Protein AF-A0AAE9Z164-F1 (afdb_monomer_lite)

Foldseek 3Di:
DPDDPPVVVVVVVPPPPVQQQQKDWAWDDWADFPQFIKTWTWIDSDDPDAIKIAIATAGVVGDDDSDGHQFKIKGAPPDDDFYPQAWDWDQDPPQEIEIEGEPRMDMDGHDPPDPHSRPYYHYHYDHRVPD

Radius of gyration: 20.72 Å; chains: 1; bounding box: 38×39×73 Å

Structure (mmCIF, N/CA/C/O backbone):
data_AF-A0AAE9Z164-F1
#
_entry.id   AF-A0AAE9Z164-F1
#
loop_
_atom_site.group_PDB
_atom_site.id
_atom_site.type_symbol
_atom_site.label_atom_id
_atom_site.label_alt_id
_atom_site.label_comp_id
_atom_site.label_asym_id
_atom_site.label_entity_id
_atom_site.label_seq_id
_atom_site.pdbx_PDB_ins_code
_a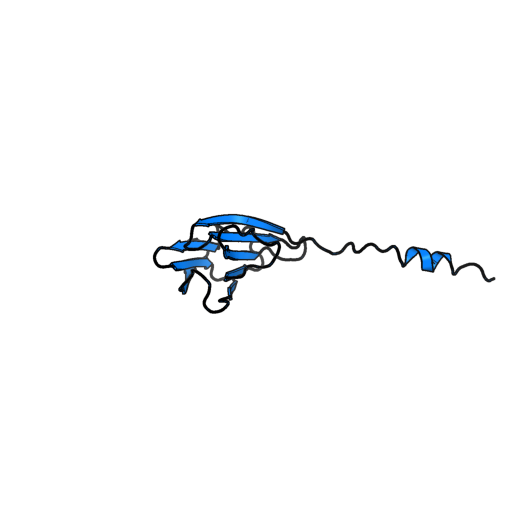tom_site.Cartn_x
_atom_site.Cartn_y
_atom_site.Cartn_z
_atom_site.occupancy
_atom_site.B_iso_or_equiv
_atom_site.auth_seq_id
_atom_site.auth_comp_id
_atom_site.auth_asym_id
_atom_site.auth_atom_id
_atom_site.pdbx_PDB_model_num
ATOM 1 N N . MET A 1 1 ? 18.074 23.244 -58.268 1.00 47.84 1 MET A N 1
ATOM 2 C CA . MET A 1 1 ? 17.855 23.433 -56.818 1.00 47.84 1 MET A CA 1
ATOM 3 C C . MET A 1 1 ? 16.474 22.900 -56.428 1.00 47.84 1 MET A C 1
ATOM 5 O O . MET A 1 1 ? 15.621 23.698 -56.104 1.00 47.84 1 MET A O 1
ATOM 9 N N . VAL A 1 2 ? 16.212 21.587 -56.500 1.00 52.00 2 VAL A N 1
ATOM 10 C CA . VAL A 1 2 ? 14.967 20.976 -55.969 1.00 52.00 2 VAL A CA 1
ATOM 11 C C . VAL A 1 2 ? 15.200 19.474 -55.728 1.00 52.00 2 VAL A C 1
ATOM 13 O O . VAL A 1 2 ? 14.656 18.658 -56.451 1.00 52.00 2 VAL A O 1
ATOM 16 N N . VAL A 1 3 ? 16.045 19.075 -54.772 1.00 49.19 3 VAL A N 1
ATOM 17 C CA . VAL A 1 3 ? 16.053 17.679 -54.266 1.00 49.19 3 VAL A CA 1
ATOM 18 C C . VAL A 1 3 ? 16.587 17.656 -52.827 1.00 49.19 3 VAL A C 1
ATOM 20 O O . VAL A 1 3 ? 17.670 17.156 -52.567 1.00 49.19 3 VAL A O 1
ATOM 23 N N . LEU A 1 4 ? 15.878 18.265 -51.874 1.00 49.19 4 LEU A N 1
ATOM 24 C CA . LEU A 1 4 ? 16.276 18.243 -50.452 1.00 49.19 4 LEU A CA 1
ATOM 25 C C . LEU A 1 4 ? 15.057 18.206 -49.512 1.00 49.19 4 LEU A C 1
ATOM 27 O O . LEU A 1 4 ? 15.068 18.792 -48.440 1.00 49.19 4 LEU A O 1
ATOM 31 N N . ILE A 1 5 ? 13.968 17.551 -49.930 1.00 54.88 5 ILE A N 1
ATOM 32 C CA . ILE A 1 5 ? 12.721 17.477 -49.143 1.00 54.88 5 ILE A CA 1
ATOM 33 C C . ILE A 1 5 ? 12.230 16.037 -48.853 1.00 54.88 5 ILE A C 1
ATOM 35 O O . ILE A 1 5 ? 11.665 15.846 -47.778 1.00 54.88 5 ILE A O 1
ATOM 39 N N . PRO A 1 6 ? 12.487 14.973 -49.654 1.00 48.72 6 PRO A N 1
ATOM 40 C CA . PRO A 1 6 ? 11.943 13.655 -49.302 1.00 48.72 6 PRO A CA 1
ATOM 41 C C . PRO A 1 6 ? 12.661 12.979 -48.120 1.00 48.72 6 PRO A C 1
ATOM 43 O O . PRO A 1 6 ? 12.068 12.148 -47.439 1.00 48.72 6 PRO A O 1
ATOM 46 N N . ALA A 1 7 ? 13.916 13.346 -47.835 1.00 51.16 7 ALA A N 1
ATOM 47 C CA . ALA A 1 7 ? 14.698 12.727 -46.759 1.00 51.16 7 ALA A CA 1
ATOM 48 C C . ALA A 1 7 ? 14.259 13.165 -45.347 1.00 51.16 7 ALA A C 1
ATOM 50 O O . ALA A 1 7 ? 14.456 12.424 -44.389 1.00 51.16 7 ALA A O 1
ATOM 51 N N . LEU A 1 8 ? 13.626 14.337 -45.210 1.00 49.78 8 LEU A N 1
ATOM 52 C CA . LEU A 1 8 ? 13.127 14.832 -43.920 1.00 49.78 8 LEU A CA 1
ATOM 53 C C . LEU A 1 8 ? 11.768 14.228 -43.534 1.00 49.78 8 LEU A C 1
ATOM 55 O O . LEU A 1 8 ? 11.466 14.122 -42.349 1.00 49.78 8 LEU A O 1
ATOM 59 N N . PHE A 1 9 ? 10.975 13.766 -44.505 1.00 50.69 9 PHE A N 1
ATOM 60 C CA . PHE A 1 9 ? 9.684 13.125 -44.228 1.00 50.69 9 PHE A CA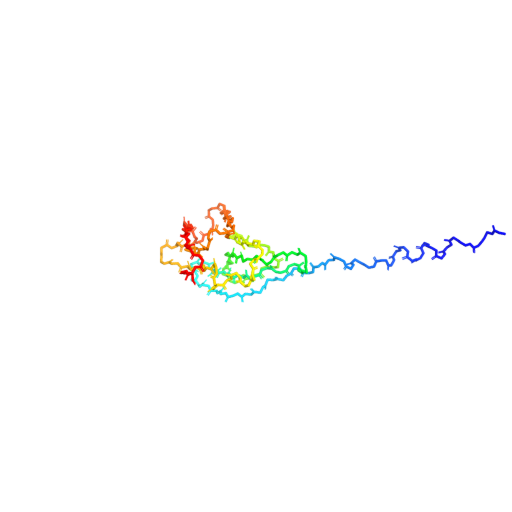 1
ATOM 61 C C . PHE A 1 9 ? 9.810 11.660 -43.792 1.00 50.69 9 PHE A C 1
ATOM 63 O O . PHE A 1 9 ? 8.959 11.174 -43.051 1.00 50.69 9 PHE A O 1
ATOM 70 N N . LEU A 1 10 ? 10.887 10.968 -44.183 1.00 48.94 10 LEU A N 1
ATOM 71 C CA . LEU A 1 10 ? 11.104 9.569 -43.799 1.00 48.94 10 LEU A CA 1
ATOM 72 C C . LEU A 1 10 ? 11.649 9.415 -42.366 1.00 48.94 10 LEU A C 1
ATOM 74 O O . LEU A 1 10 ? 11.405 8.400 -41.723 1.00 48.94 10 LEU A O 1
ATOM 78 N N . GLY A 1 11 ? 12.346 10.431 -41.843 1.00 49.19 11 GLY A N 1
ATOM 79 C CA . GLY A 1 11 ? 12.830 10.443 -40.457 1.00 49.19 11 GLY A CA 1
ATOM 80 C C . GLY A 1 11 ? 11.759 10.814 -39.424 1.00 49.19 11 GLY A C 1
ATOM 81 O O . GLY A 1 11 ? 11.862 10.418 -38.268 1.00 49.19 11 GLY A O 1
ATOM 82 N N . TYR A 1 12 ? 10.710 11.540 -39.829 1.00 52.97 12 TYR A N 1
ATOM 83 C CA . TYR A 1 12 ? 9.671 12.027 -38.911 1.00 52.97 12 TYR A CA 1
ATOM 84 C C . TYR A 1 12 ? 8.669 10.937 -38.489 1.00 52.97 12 TYR A C 1
ATOM 86 O O . TYR A 1 12 ? 8.102 11.003 -37.404 1.00 52.97 12 TYR A O 1
ATOM 94 N N . PHE A 1 13 ? 8.489 9.896 -39.308 1.00 52.09 13 PHE A N 1
ATOM 95 C CA . PHE A 1 13 ? 7.603 8.761 -39.004 1.00 52.09 13 PHE A CA 1
ATOM 96 C C . PHE A 1 13 ? 8.266 7.643 -38.179 1.00 52.09 13 PHE A C 1
ATOM 98 O O . PHE A 1 13 ? 7.594 6.693 -37.786 1.00 52.09 13 PHE A O 1
ATOM 105 N N . LEU A 1 14 ? 9.567 7.760 -37.897 1.00 51.16 14 LEU A N 1
ATOM 106 C CA . LEU A 1 14 ? 10.355 6.808 -37.108 1.00 51.16 14 LEU A CA 1
ATOM 107 C C . LEU A 1 14 ? 10.930 7.458 -35.843 1.00 51.16 14 LEU A C 1
ATOM 109 O O . LEU A 1 14 ? 12.015 7.087 -35.410 1.00 51.16 14 LEU A O 1
ATOM 113 N N . VAL A 1 15 ? 10.227 8.415 -35.230 1.00 56.31 15 VAL A N 1
ATOM 114 C CA . VAL A 1 15 ? 10.460 8.710 -33.809 1.00 56.31 15 VAL A CA 1
ATOM 115 C C . VAL A 1 15 ? 9.647 7.675 -33.039 1.00 56.31 15 VAL A C 1
ATOM 117 O O . VAL A 1 15 ? 8.429 7.827 -32.922 1.00 56.31 15 VAL A O 1
ATOM 120 N N . PRO A 1 16 ? 10.260 6.572 -32.577 1.00 52.75 16 PRO A N 1
ATOM 121 C CA . PRO A 1 16 ? 9.528 5.565 -31.841 1.00 52.75 16 PRO A CA 1
ATOM 122 C C . PRO A 1 16 ? 9.099 6.222 -30.532 1.00 52.75 16 PRO A C 1
ATOM 124 O O . PRO A 1 16 ? 9.797 7.078 -29.990 1.00 52.75 16 PRO A O 1
ATOM 127 N N . THR A 1 17 ? 7.935 5.830 -30.045 1.00 55.56 17 THR A N 1
ATOM 128 C CA . THR A 1 17 ? 7.272 6.235 -28.803 1.00 55.56 17 THR A CA 1
ATOM 129 C C . THR A 1 17 ? 8.120 5.945 -27.548 1.00 55.56 17 THR A C 1
ATOM 131 O O . THR A 1 17 ? 7.729 5.165 -26.684 1.00 55.56 17 THR A O 1
ATOM 134 N N . PHE A 1 18 ? 9.299 6.559 -27.432 1.00 48.75 18 PHE A N 1
ATOM 135 C CA . PHE A 1 18 ? 10.341 6.274 -26.435 1.00 48.75 18 PHE A CA 1
ATOM 136 C C . PHE A 1 18 ? 10.100 6.917 -25.060 1.00 48.75 18 PHE A C 1
ATOM 138 O O . PHE A 1 18 ? 10.991 6.928 -24.218 1.00 48.75 18 PHE A O 1
ATOM 145 N N . PHE A 1 19 ? 8.891 7.419 -24.806 1.00 50.09 19 PHE A N 1
ATOM 146 C CA . PHE A 1 19 ? 8.496 7.947 -23.497 1.00 50.09 19 PHE A CA 1
ATOM 147 C C . PHE A 1 19 ? 7.226 7.291 -22.939 1.00 50.09 19 PHE A C 1
ATOM 149 O O . PHE A 1 19 ? 6.583 7.853 -22.058 1.00 50.09 19 PHE A O 1
ATOM 156 N N . CYS A 1 20 ? 6.865 6.082 -23.389 1.00 50.34 20 CYS A N 1
ATOM 157 C CA . CYS A 1 20 ? 6.045 5.211 -22.544 1.00 50.34 20 CYS A CA 1
ATOM 158 C C . CYS A 1 20 ? 6.951 4.662 -21.447 1.00 50.34 20 CYS A C 1
ATOM 160 O O . CYS A 1 20 ? 7.527 3.584 -21.574 1.00 50.34 20 CYS A O 1
ATOM 162 N N . VAL A 1 21 ? 7.139 5.453 -20.394 1.00 58.41 21 VAL A N 1
ATOM 163 C CA . VAL A 1 21 ? 7.777 4.960 -19.184 1.00 58.41 21 VAL A CA 1
ATOM 164 C C . VAL A 1 21 ? 6.832 3.905 -18.621 1.00 58.41 21 VAL A C 1
ATOM 166 O O . VAL A 1 21 ? 5.745 4.227 -18.148 1.00 58.41 21 VAL A O 1
ATOM 169 N N . SER A 1 22 ? 7.182 2.634 -18.804 1.00 69.94 22 SER A N 1
ATOM 170 C CA . SER A 1 22 ? 6.391 1.510 -18.318 1.00 69.94 22 SER A CA 1
ATOM 171 C C . SER A 1 22 ? 6.313 1.620 -16.803 1.00 69.94 22 SER A C 1
ATOM 173 O O . SER A 1 22 ? 7.330 1.475 -16.121 1.00 69.94 22 SER A O 1
ATOM 175 N N . CYS A 1 23 ? 5.121 1.927 -16.295 1.00 78.62 23 CYS A N 1
ATOM 176 C CA . CYS A 1 23 ? 4.855 1.786 -14.881 1.00 78.62 23 CYS A CA 1
ATOM 177 C C . CYS A 1 23 ? 5.027 0.324 -14.489 1.00 78.62 23 CYS A C 1
ATOM 179 O O . CYS A 1 23 ? 4.800 -0.579 -15.286 1.00 78.62 23 CYS A O 1
ATOM 181 N N . LYS A 1 24 ? 5.489 0.093 -13.271 1.00 84.75 24 LYS A N 1
ATOM 182 C CA . LYS A 1 24 ? 5.579 -1.244 -12.713 1.00 84.75 24 LYS A CA 1
ATOM 183 C C . LYS A 1 24 ? 5.121 -1.201 -11.271 1.00 84.75 24 LYS A C 1
ATOM 185 O O . LYS A 1 24 ? 5.429 -0.256 -10.544 1.00 84.75 24 LYS A O 1
ATOM 190 N N . ASN A 1 25 ? 4.389 -2.237 -10.884 1.00 91.12 25 ASN A N 1
ATOM 191 C CA . ASN A 1 25 ? 3.971 -2.471 -9.514 1.00 91.12 25 ASN A CA 1
ATOM 192 C C . ASN A 1 25 ? 4.851 -3.565 -8.902 1.00 91.12 25 ASN A C 1
ATOM 194 O O . ASN A 1 25 ? 4.784 -4.723 -9.322 1.00 91.12 25 ASN A O 1
ATOM 198 N N . ASP A 1 26 ? 5.659 -3.199 -7.913 1.00 90.44 26 ASP A N 1
ATOM 199 C CA . ASP A 1 26 ? 6.517 -4.111 -7.163 1.00 90.44 26 ASP A CA 1
ATOM 200 C C . ASP A 1 26 ? 5.861 -4.440 -5.816 1.00 90.44 26 ASP A C 1
ATOM 202 O O . ASP A 1 26 ? 5.653 -3.575 -4.966 1.00 90.44 26 ASP A O 1
ATOM 206 N N . VAL A 1 27 ? 5.468 -5.705 -5.639 1.00 93.38 27 VAL A N 1
ATOM 207 C CA . VAL A 1 27 ? 4.735 -6.164 -4.450 1.00 93.38 27 VAL A CA 1
ATOM 208 C C . VAL A 1 27 ? 5.635 -6.124 -3.219 1.00 93.38 27 VAL A C 1
ATOM 210 O O . VAL A 1 27 ? 6.708 -6.722 -3.210 1.00 93.38 27 VAL A O 1
ATOM 213 N N . ILE A 1 28 ? 5.146 -5.478 -2.163 1.00 93.38 28 ILE A N 1
ATOM 214 C CA . ILE A 1 28 ? 5.810 -5.386 -0.860 1.00 93.38 28 ILE A CA 1
ATOM 215 C C . ILE A 1 28 ? 5.206 -6.399 0.109 1.00 93.38 28 ILE A C 1
ATOM 217 O O . ILE A 1 28 ? 5.922 -7.161 0.756 1.00 93.38 28 ILE A O 1
ATOM 221 N N . SER A 1 29 ? 3.877 -6.415 0.217 1.00 91.62 29 SER A N 1
ATOM 222 C CA . SER A 1 29 ? 3.168 -7.331 1.105 1.00 91.62 29 SER A CA 1
ATOM 223 C C . SER A 1 29 ? 1.822 -7.744 0.524 1.00 91.62 29 SER A C 1
ATOM 225 O O . SER A 1 29 ? 1.242 -7.093 -0.349 1.00 91.62 29 SER A O 1
ATOM 227 N N . THR A 1 30 ? 1.335 -8.900 0.966 1.00 93.75 30 THR A N 1
ATOM 228 C CA . THR A 1 30 ? 0.034 -9.438 0.571 1.00 93.75 30 THR A CA 1
ATOM 229 C C . THR A 1 30 ? -0.662 -9.998 1.799 1.00 93.75 30 THR A C 1
ATOM 231 O O . THR A 1 30 ? -0.099 -10.827 2.511 1.00 93.75 30 THR A O 1
ATOM 234 N N . TYR A 1 31 ? -1.899 -9.566 2.021 1.00 90.25 31 TYR A N 1
ATOM 235 C CA . TYR A 1 31 ? -2.756 -10.033 3.102 1.00 90.25 31 TYR A CA 1
ATOM 236 C C . TYR A 1 31 ? -3.930 -10.802 2.508 1.00 90.25 31 TYR A C 1
ATOM 238 O O . TYR A 1 31 ? -4.625 -10.307 1.618 1.00 90.25 31 TYR A O 1
ATOM 246 N N . ASN A 1 32 ? -4.172 -12.007 3.015 1.00 89.38 32 ASN A N 1
ATOM 247 C CA . ASN A 1 32 ? -5.376 -12.754 2.675 1.00 89.38 32 ASN A CA 1
ATOM 248 C C . ASN A 1 32 ? -6.567 -12.106 3.381 1.00 89.38 32 ASN A C 1
ATOM 250 O O . ASN A 1 32 ? -6.566 -11.968 4.605 1.00 89.38 32 ASN A O 1
ATOM 254 N N . VAL A 1 33 ? -7.578 -11.711 2.612 1.00 86.00 33 VAL A N 1
ATOM 255 C CA . VAL A 1 33 ? -8.795 -11.070 3.123 1.00 86.00 33 VAL A CA 1
ATOM 256 C C . VAL A 1 33 ? -10.014 -11.790 2.549 1.00 86.00 33 VAL A C 1
ATOM 258 O O . VAL A 1 33 ? -9.900 -12.477 1.532 1.00 86.00 33 VAL A O 1
ATOM 261 N N . PRO A 1 34 ? -11.202 -11.684 3.160 1.00 85.50 34 PRO A N 1
ATOM 262 C CA . PRO A 1 34 ? -12.390 -12.307 2.591 1.00 85.50 34 PRO A CA 1
ATOM 263 C C . PRO A 1 34 ? -12.608 -11.881 1.135 1.00 85.50 34 PRO A C 1
ATOM 265 O O . PRO A 1 34 ? -12.481 -10.706 0.797 1.00 85.50 34 PRO A O 1
ATOM 268 N N . ASN A 1 35 ? -12.928 -12.857 0.283 1.00 86.00 35 ASN A N 1
ATOM 269 C CA . ASN A 1 35 ? -13.178 -12.689 -1.153 1.00 86.00 35 ASN A CA 1
ATOM 270 C C . ASN A 1 35 ? -11.975 -12.232 -2.000 1.00 86.00 35 ASN A C 1
ATOM 272 O O . ASN A 1 35 ? -12.162 -11.889 -3.167 1.00 86.00 35 ASN A O 1
ATOM 276 N N . GLY A 1 36 ? -10.746 -12.262 -1.471 1.00 89.75 36 GLY A N 1
ATOM 277 C CA . GLY A 1 36 ? -9.569 -11.929 -2.267 1.00 89.75 36 GLY A CA 1
ATOM 278 C C . GLY A 1 36 ? -8.291 -11.712 -1.465 1.00 89.75 36 GLY A C 1
ATOM 279 O O . GLY A 1 36 ? -8.007 -12.394 -0.482 1.00 89.75 36 GLY A O 1
ATOM 280 N N . LYS A 1 37 ? -7.481 -10.763 -1.918 1.00 91.69 37 LYS A N 1
ATOM 281 C CA . LYS A 1 37 ? -6.225 -10.377 -1.275 1.00 91.69 37 LYS A CA 1
ATOM 282 C C . LYS A 1 37 ? -6.066 -8.867 -1.306 1.00 91.69 37 LYS A C 1
ATOM 284 O O . LYS A 1 37 ? -6.406 -8.216 -2.293 1.00 91.69 37 LYS A O 1
ATOM 289 N N . LEU A 1 38 ? -5.533 -8.320 -0.226 1.00 90.94 38 LEU A N 1
ATOM 290 C CA . LEU A 1 38 ? -5.045 -6.955 -0.188 1.00 90.94 38 LEU A CA 1
ATOM 291 C C . LEU A 1 38 ? -3.560 -6.984 -0.536 1.00 90.94 38 LEU A C 1
ATOM 293 O O . LEU A 1 38 ? -2.790 -7.685 0.116 1.00 90.94 38 LEU A O 1
ATOM 297 N N . VAL A 1 39 ? -3.160 -6.233 -1.552 1.00 93.38 39 VAL A N 1
ATOM 298 C CA . VAL A 1 39 ? -1.773 -6.160 -2.008 1.00 93.38 39 VAL A CA 1
ATOM 299 C C . VAL A 1 39 ? -1.261 -4.753 -1.765 1.00 93.38 39 VAL A C 1
ATOM 301 O O . VAL A 1 39 ? -1.849 -3.793 -2.264 1.00 93.38 39 VAL A O 1
ATOM 304 N N . VAL A 1 40 ? -0.170 -4.643 -1.012 1.00 93.31 40 VAL A N 1
ATOM 305 C CA . VAL A 1 40 ? 0.592 -3.404 -0.852 1.00 93.31 40 VAL A CA 1
ATOM 306 C C . VAL A 1 40 ? 1.788 -3.479 -1.783 1.00 93.31 40 VAL A C 1
ATOM 308 O O . VAL A 1 40 ? 2.505 -4.482 -1.808 1.00 93.31 40 VAL A O 1
ATOM 311 N N . PHE A 1 41 ? 1.986 -2.438 -2.576 1.00 92.69 41 PHE A N 1
ATOM 312 C CA . PHE A 1 41 ? 3.005 -2.416 -3.613 1.00 92.69 41 PHE A CA 1
ATOM 313 C C . PHE A 1 41 ? 3.559 -1.013 -3.810 1.00 92.69 41 PHE A C 1
ATOM 315 O O . PHE A 1 41 ? 2.872 -0.012 -3.606 1.00 92.69 41 PHE A O 1
ATOM 322 N N . GLU A 1 42 ? 4.812 -0.949 -4.229 1.00 90.81 42 GLU A N 1
ATOM 323 C CA . GLU A 1 42 ? 5.424 0.265 -4.738 1.00 90.81 42 GLU A CA 1
ATOM 324 C C . GLU A 1 42 ? 5.087 0.398 -6.222 1.00 90.81 42 GLU A C 1
ATOM 326 O O . GLU A 1 42 ? 5.271 -0.548 -6.992 1.00 90.81 42 GLU A O 1
ATOM 331 N N . ARG A 1 43 ? 4.577 1.560 -6.635 1.00 87.75 43 ARG A N 1
ATOM 332 C CA . ARG A 1 43 ? 4.393 1.869 -8.055 1.00 87.75 43 ARG A CA 1
ATOM 333 C C . ARG A 1 43 ? 5.511 2.786 -8.521 1.00 87.75 43 ARG A C 1
ATOM 335 O O . ARG A 1 43 ? 5.664 3.894 -8.009 1.00 87.75 43 ARG A O 1
ATOM 342 N N . ASN A 1 44 ? 6.247 2.336 -9.531 1.00 81.44 44 ASN A N 1
ATOM 343 C CA . ASN A 1 44 ? 7.334 3.082 -10.146 1.00 81.44 44 ASN A CA 1
ATOM 344 C C . ASN A 1 44 ? 7.025 3.307 -11.631 1.00 81.44 44 ASN A C 1
ATOM 346 O O . ASN A 1 44 ? 6.994 2.357 -12.407 1.00 81.44 44 ASN A O 1
ATOM 350 N N . CYS A 1 45 ? 6.794 4.561 -12.023 1.00 78.12 45 CYS A N 1
ATOM 351 C CA . CYS A 1 45 ? 6.597 4.974 -13.418 1.00 78.12 45 CYS A CA 1
ATOM 352 C C . CYS A 1 45 ? 7.850 5.648 -14.004 1.00 78.12 45 CYS A C 1
ATOM 354 O O . CYS A 1 45 ? 7.750 6.475 -14.906 1.00 78.12 45 CYS A O 1
ATOM 356 N N . GLY A 1 46 ? 9.026 5.276 -13.486 1.00 69.50 46 GLY A N 1
ATOM 357 C CA . GLY A 1 46 ? 10.364 5.683 -13.904 1.00 69.50 46 GLY A CA 1
ATOM 358 C C . GLY A 1 46 ? 10.894 6.971 -13.271 1.00 69.50 46 GLY A C 1
ATOM 359 O O . GLY A 1 46 ? 10.374 7.476 -12.283 1.00 69.50 46 GLY A O 1
ATOM 360 N N . ALA A 1 47 ? 11.991 7.479 -13.847 1.00 57.97 47 ALA A N 1
ATOM 361 C CA . ALA A 1 47 ? 12.947 8.388 -13.199 1.00 57.97 47 ALA A CA 1
ATOM 362 C C . ALA A 1 47 ? 12.392 9.743 -12.715 1.00 57.97 47 ALA A C 1
ATOM 364 O O . ALA A 1 47 ? 13.056 10.424 -11.937 1.00 57.97 47 ALA A O 1
ATOM 365 N N . THR A 1 48 ? 11.214 10.158 -13.178 1.00 52.22 48 THR A N 1
ATOM 366 C CA . THR A 1 48 ? 10.619 11.465 -12.853 1.00 52.22 48 THR A CA 1
ATOM 367 C C . THR A 1 48 ? 9.364 11.372 -11.989 1.00 52.22 48 THR A C 1
ATOM 369 O O . THR A 1 48 ? 8.946 12.383 -11.423 1.00 52.22 48 THR A O 1
ATOM 372 N N . SER A 1 49 ? 8.771 10.186 -11.841 1.00 57.75 49 SER A N 1
ATOM 373 C CA . SER A 1 49 ? 7.664 9.955 -10.913 1.00 57.75 49 SER A CA 1
ATOM 374 C C . SER A 1 49 ? 8.223 9.521 -9.562 1.00 57.75 49 SER A C 1
ATOM 376 O O . SER A 1 49 ? 8.909 8.506 -9.480 1.00 57.75 49 SER A O 1
ATOM 378 N N . GLY A 1 50 ? 7.947 10.293 -8.509 1.00 60.69 50 GLY A N 1
ATOM 379 C CA . GLY A 1 50 ? 8.327 9.920 -7.147 1.00 60.69 50 GLY A CA 1
ATOM 380 C C . GLY A 1 50 ? 7.713 8.580 -6.738 1.00 60.69 50 GLY A C 1
ATOM 381 O O . GLY A 1 50 ? 6.621 8.231 -7.188 1.00 60.69 50 GLY A O 1
ATOM 382 N N . TYR A 1 51 ? 8.425 7.845 -5.885 1.00 67.94 51 TYR A N 1
ATOM 383 C CA . TYR A 1 51 ? 7.950 6.597 -5.302 1.00 67.94 51 TYR A CA 1
ATOM 384 C C . TYR A 1 51 ? 6.622 6.823 -4.580 1.00 67.94 51 TYR A C 1
ATOM 386 O O . TYR A 1 51 ? 6.497 7.728 -3.749 1.00 67.94 51 TYR A O 1
ATOM 394 N N . ALA A 1 52 ? 5.633 5.999 -4.904 1.00 83.88 52 ALA A N 1
ATOM 395 C CA . ALA A 1 52 ? 4.362 5.978 -4.208 1.00 83.88 52 ALA A CA 1
ATOM 396 C C . ALA A 1 52 ? 4.080 4.552 -3.745 1.00 83.88 52 ALA A C 1
ATOM 398 O O . ALA A 1 52 ? 4.240 3.586 -4.497 1.00 83.88 52 ALA A O 1
ATOM 399 N N . ILE A 1 53 ? 3.648 4.430 -2.495 1.00 92.06 53 ILE A N 1
ATOM 400 C CA . ILE A 1 53 ? 3.147 3.182 -1.936 1.00 92.06 53 ILE A CA 1
ATOM 401 C C . ILE A 1 53 ? 1.647 3.143 -2.161 1.00 92.06 53 ILE A C 1
ATOM 403 O O . ILE A 1 53 ? 0.921 4.080 -1.834 1.00 92.06 53 ILE A O 1
ATOM 407 N N . HIS A 1 54 ? 1.180 2.049 -2.731 1.00 92.62 54 HIS A N 1
ATOM 408 C CA . HIS A 1 54 ? -0.212 1.832 -3.060 1.00 92.62 54 HIS A CA 1
ATOM 409 C C . HIS A 1 54 ? -0.730 0.596 -2.332 1.00 92.62 54 HIS A C 1
ATOM 411 O O . HIS A 1 54 ? 0.016 -0.342 -2.054 1.00 92.62 54 HIS A O 1
ATOM 417 N N . ALA A 1 55 ? -2.033 0.579 -2.068 1.00 91.31 55 ALA A N 1
ATOM 418 C CA . ALA A 1 55 ? -2.748 -0.628 -1.688 1.00 91.31 55 ALA A CA 1
ATOM 419 C C . ALA A 1 55 ? -3.904 -0.861 -2.662 1.00 91.31 55 ALA A C 1
ATOM 421 O O . ALA A 1 55 ? -4.648 0.077 -2.976 1.00 91.31 55 ALA A O 1
ATOM 422 N N . SER A 1 56 ? -4.063 -2.108 -3.109 1.00 91.31 56 SER A N 1
ATOM 423 C CA . SER A 1 56 ? -5.228 -2.554 -3.874 1.00 91.31 56 SER A CA 1
ATOM 424 C C . SER A 1 56 ? -5.845 -3.811 -3.293 1.00 91.31 56 SER A C 1
ATOM 426 O O . SER A 1 56 ? -5.138 -4.731 -2.885 1.00 91.31 56 SER A O 1
ATOM 428 N N . PHE A 1 57 ? -7.168 -3.890 -3.345 1.00 90.81 57 PHE A N 1
ATOM 429 C CA . PHE A 1 57 ? -7.877 -5.152 -3.223 1.00 90.81 57 PHE A CA 1
ATOM 430 C C . PHE A 1 57 ? -7.964 -5.815 -4.588 1.00 90.81 57 PHE A C 1
ATOM 432 O O . PHE A 1 57 ? -8.330 -5.177 -5.580 1.00 90.81 57 PHE A O 1
ATOM 439 N N . ILE A 1 58 ? -7.643 -7.101 -4.602 1.00 90.56 58 ILE A N 1
ATOM 440 C CA . ILE A 1 58 ? -7.719 -7.975 -5.759 1.00 90.56 58 ILE A CA 1
ATOM 441 C C . ILE A 1 58 ? -8.685 -9.099 -5.404 1.00 90.56 58 ILE A C 1
ATOM 443 O O . ILE A 1 58 ? -8.464 -9.813 -4.424 1.00 90.56 58 ILE A O 1
ATOM 447 N N . GLU A 1 59 ? -9.740 -9.259 -6.201 1.00 89.75 59 GLU A N 1
ATOM 448 C CA . GLU A 1 59 ? -10.711 -10.343 -6.038 1.00 89.75 59 GLU A CA 1
ATOM 449 C C . GLU A 1 59 ? -10.034 -11.724 -6.108 1.00 89.75 59 GLU A C 1
ATOM 451 O O . GLU A 1 59 ? -8.947 -11.892 -6.675 1.00 89.75 59 GLU A O 1
ATOM 456 N N . ALA A 1 60 ? -10.667 -12.735 -5.513 1.00 88.94 60 ALA A N 1
ATOM 457 C CA . ALA A 1 60 ? -10.168 -14.106 -5.533 1.00 88.94 60 ALA A CA 1
ATOM 458 C C . ALA A 1 60 ? -9.929 -14.597 -6.975 1.00 88.94 60 ALA A C 1
ATOM 460 O O . ALA A 1 60 ? -10.789 -14.478 -7.841 1.00 88.94 60 ALA A O 1
ATOM 461 N N . GLY A 1 61 ? -8.738 -15.148 -7.234 1.00 88.50 61 GLY A N 1
ATOM 462 C CA . GLY A 1 61 ? -8.311 -15.557 -8.579 1.00 88.50 61 GLY A CA 1
ATOM 463 C C . GLY A 1 61 ? -7.792 -14.416 -9.466 1.00 88.50 61 GLY A C 1
ATOM 464 O O . GLY A 1 61 ? -7.225 -14.686 -10.522 1.00 88.50 61 GLY A O 1
ATOM 465 N N . GLY A 1 62 ? -7.912 -13.160 -9.031 1.00 89.38 62 GLY A N 1
ATOM 466 C CA . GLY A 1 62 ? -7.386 -11.998 -9.735 1.00 89.38 62 GLY A CA 1
ATOM 467 C C . GLY A 1 62 ? -5.864 -11.837 -9.624 1.00 89.38 62 GLY A C 1
ATOM 468 O O . GLY A 1 62 ? -5.198 -12.291 -8.677 1.00 89.38 62 GLY A O 1
ATOM 469 N N . VAL A 1 63 ? -5.311 -11.117 -10.596 1.00 91.31 63 VAL A N 1
ATOM 470 C CA . VAL A 1 63 ? -3.909 -10.682 -10.634 1.00 91.31 63 VAL A CA 1
ATOM 471 C C . VAL A 1 63 ? -3.819 -9.187 -10.343 1.00 91.31 63 VAL A C 1
ATOM 473 O O . VAL A 1 63 ? -4.770 -8.453 -10.592 1.00 91.31 63 VAL A O 1
ATOM 476 N N . LEU A 1 64 ? -2.690 -8.738 -9.786 1.00 89.69 64 LEU A N 1
ATOM 477 C CA . LEU A 1 64 ? -2.434 -7.312 -9.589 1.00 89.69 64 LEU A CA 1
ATOM 478 C C . LEU A 1 64 ? -2.29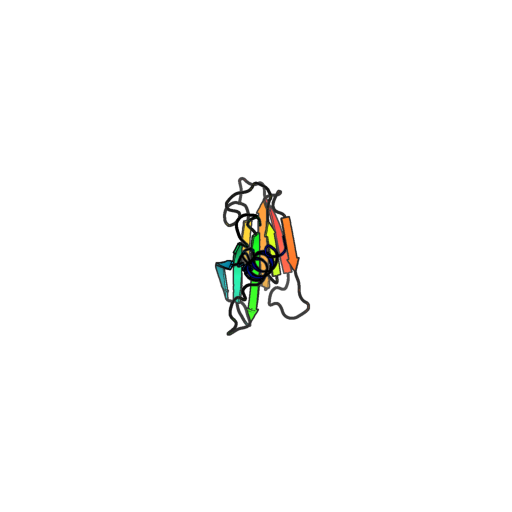7 -6.653 -10.974 1.00 89.69 64 LEU A C 1
ATOM 480 O O . LEU A 1 64 ? -1.361 -7.014 -11.692 1.00 89.69 64 LEU A O 1
ATOM 484 N N . PRO A 1 65 ? -3.198 -5.737 -11.375 1.00 86.06 65 PRO A N 1
ATOM 485 C CA . PRO A 1 65 ? -3.047 -5.026 -12.638 1.00 86.06 65 PRO A CA 1
ATOM 486 C C . PRO A 1 65 ? -1.850 -4.077 -12.566 1.00 86.06 65 PRO A C 1
ATOM 488 O O . PRO A 1 65 ? -1.462 -3.632 -11.483 1.00 86.06 65 PRO A O 1
ATOM 491 N N . ASP A 1 66 ? -1.303 -3.705 -13.721 1.00 84.88 66 ASP A N 1
ATOM 492 C CA . ASP A 1 66 ? -0.299 -2.641 -13.829 1.00 84.88 66 ASP A CA 1
ATOM 493 C C . ASP A 1 66 ? -0.946 -1.240 -13.797 1.00 84.88 66 ASP A C 1
ATOM 495 O O . ASP A 1 66 ? -0.738 -0.364 -14.638 1.00 84.88 66 ASP A O 1
ATOM 499 N N . GLU A 1 67 ? -1.774 -1.026 -12.782 1.00 86.06 67 GLU A N 1
ATOM 500 C CA . GLU A 1 67 ? -2.533 0.199 -12.568 1.00 86.06 67 GLU A CA 1
ATOM 501 C C . GLU A 1 67 ? -2.271 0.761 -11.170 1.00 86.06 67 GLU A C 1
ATOM 503 O O . GLU A 1 67 ? -1.658 0.126 -10.308 1.00 86.06 67 GLU A O 1
ATOM 508 N N . ALA A 1 68 ? -2.716 1.993 -10.934 1.00 86.56 68 ALA A N 1
ATOM 509 C CA . ALA A 1 68 ? -2.612 2.603 -9.620 1.00 86.56 68 ALA A CA 1
ATOM 510 C C . ALA A 1 68 ? -3.543 1.923 -8.599 1.00 86.56 68 ALA A C 1
ATOM 512 O O . ALA A 1 68 ? -4.648 1.496 -8.925 1.00 86.56 68 ALA A O 1
ATOM 513 N N . GLY A 1 69 ? -3.101 1.906 -7.339 1.00 87.00 69 GLY A N 1
ATOM 514 C CA . GLY A 1 69 ? -3.861 1.445 -6.171 1.00 87.00 69 GLY A CA 1
ATOM 515 C C . GLY A 1 69 ? -5.325 1.895 -6.135 1.00 87.00 69 GLY A C 1
ATOM 516 O O . GLY A 1 69 ? -5.607 3.074 -6.393 1.00 87.00 69 GLY A O 1
ATOM 517 N N . ASN A 1 70 ? -6.219 0.964 -5.781 1.00 88.81 70 ASN A N 1
ATOM 518 C CA . ASN A 1 70 ? -7.667 1.180 -5.675 1.00 88.81 70 ASN A CA 1
ATOM 519 C C . ASN A 1 70 ? -8.179 1.375 -4.234 1.00 88.81 70 ASN A C 1
ATOM 521 O O . ASN A 1 70 ? -9.363 1.650 -4.072 1.00 88.81 70 ASN A O 1
ATOM 525 N N . ILE A 1 71 ? -7.310 1.266 -3.217 1.00 88.62 71 ILE A N 1
ATOM 526 C CA . ILE A 1 71 ? -7.641 1.547 -1.808 1.00 88.62 71 ILE A CA 1
ATOM 527 C C . ILE A 1 71 ? -6.850 2.735 -1.275 1.00 88.62 71 ILE A C 1
ATOM 529 O O . ILE A 1 71 ? -7.436 3.670 -0.741 1.00 88.62 71 ILE A O 1
ATOM 533 N N . ILE A 1 72 ? -5.522 2.718 -1.385 1.00 90.25 72 ILE A N 1
ATOM 534 C CA . ILE A 1 72 ? -4.670 3.787 -0.842 1.00 90.25 72 ILE A CA 1
ATOM 535 C C . ILE A 1 72 ? -3.568 4.145 -1.820 1.00 90.25 72 ILE A C 1
ATOM 537 O O . ILE A 1 72 ? -3.067 3.283 -2.547 1.00 90.25 72 ILE A O 1
ATOM 541 N N . ARG A 1 73 ? -3.184 5.421 -1.796 1.00 90.88 73 ARG A N 1
ATOM 542 C CA . ARG A 1 73 ? -1.951 5.950 -2.379 1.00 90.88 73 ARG A CA 1
ATOM 543 C C . ARG A 1 73 ? -1.261 6.813 -1.338 1.00 90.88 73 ARG A C 1
ATOM 545 O O . ARG A 1 73 ? -1.898 7.673 -0.738 1.00 90.88 73 ARG A O 1
ATOM 552 N N . ALA A 1 74 ? 0.021 6.583 -1.119 1.00 90.00 74 ALA A N 1
ATOM 553 C CA . ALA A 1 74 ? 0.814 7.317 -0.154 1.00 90.00 74 ALA A CA 1
ATOM 554 C C . ALA A 1 74 ? 2.155 7.721 -0.760 1.00 90.00 74 ALA A C 1
ATOM 556 O O . ALA A 1 74 ? 2.830 6.906 -1.389 1.00 90.00 74 ALA A O 1
ATOM 557 N N . TRP A 1 75 ? 2.540 8.980 -0.577 1.00 88.06 75 TRP A N 1
ATOM 558 C CA . TRP A 1 75 ? 3.787 9.526 -1.111 1.00 88.06 75 TRP A CA 1
ATOM 559 C C . TRP A 1 75 ? 4.312 10.656 -0.225 1.00 88.06 75 TRP A C 1
ATOM 561 O O . TRP A 1 75 ? 3.550 11.363 0.438 1.00 88.06 75 TRP A O 1
ATOM 571 N N . ALA A 1 76 ? 5.621 10.882 -0.251 1.00 84.69 76 ALA A N 1
ATOM 572 C CA . ALA A 1 76 ? 6.244 12.013 0.430 1.00 84.69 76 ALA A CA 1
ATOM 573 C C . ALA A 1 76 ? 7.306 12.661 -0.462 1.00 84.69 76 ALA A C 1
ATOM 575 O O . ALA A 1 76 ? 7.893 12.017 -1.333 1.00 84.69 76 ALA A O 1
ATOM 576 N N . ARG A 1 77 ? 7.537 13.965 -0.276 1.00 79.69 77 ARG A N 1
ATOM 577 C CA . ARG A 1 77 ? 8.570 14.701 -1.018 1.00 79.69 77 ARG A CA 1
ATOM 578 C C . ARG A 1 77 ? 9.907 14.584 -0.303 1.00 79.69 77 ARG A C 1
ATOM 580 O O . ARG A 1 77 ? 9.976 14.827 0.891 1.00 79.69 77 ARG A O 1
ATOM 587 N N . GLY A 1 78 ? 10.971 14.293 -1.049 1.00 70.56 78 GLY A N 1
ATOM 588 C CA . GLY A 1 78 ? 12.336 14.276 -0.506 1.00 70.56 78 GLY A CA 1
ATOM 589 C C . GLY A 1 78 ? 12.628 13.116 0.449 1.00 70.56 78 GLY A C 1
ATOM 590 O O . GLY A 1 78 ? 13.708 13.070 1.031 1.00 70.56 78 GLY A O 1
ATOM 591 N N . VAL A 1 79 ? 11.698 12.172 0.590 1.00 63.16 79 VAL A N 1
ATOM 592 C CA . VAL A 1 79 ? 11.887 10.960 1.382 1.00 63.16 79 VAL A CA 1
ATOM 593 C C . VAL A 1 79 ? 12.390 9.854 0.458 1.00 63.16 79 VAL A C 1
ATOM 595 O O . VAL A 1 79 ? 11.903 9.710 -0.662 1.00 63.16 79 VAL A O 1
ATOM 598 N N . GLY A 1 80 ? 13.404 9.112 0.914 1.00 68.12 80 GLY A N 1
ATOM 599 C CA . GLY A 1 80 ? 13.893 7.901 0.251 1.00 68.12 80 GLY A CA 1
ATOM 600 C C . GLY A 1 80 ? 12.891 6.750 0.383 1.00 68.12 80 GLY A C 1
ATOM 601 O O . GLY A 1 80 ? 11.704 6.926 0.140 1.00 68.12 80 GLY A O 1
ATOM 602 N N . VAL A 1 81 ? 13.352 5.567 0.798 1.00 71.31 81 VAL A N 1
ATOM 603 C CA . VAL A 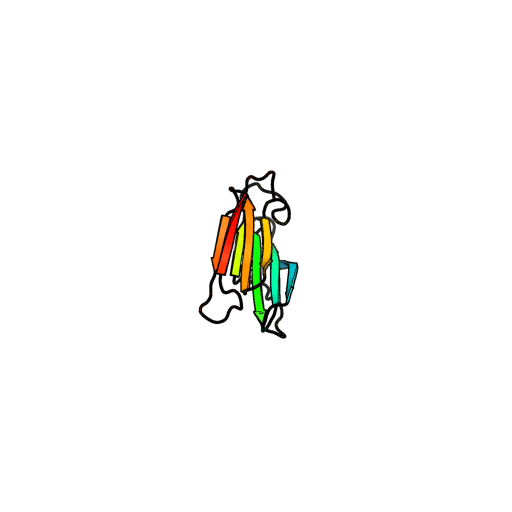1 81 ? 12.467 4.418 1.059 1.00 71.31 81 VAL A CA 1
ATOM 604 C C . VAL A 1 81 ? 11.336 4.831 2.015 1.00 71.31 81 VAL A C 1
ATOM 606 O O . VAL A 1 81 ? 11.588 5.215 3.160 1.00 71.31 81 VAL A O 1
ATOM 609 N N . LEU A 1 82 ? 10.095 4.794 1.518 1.00 80.62 82 LEU A N 1
ATOM 610 C CA . LEU A 1 82 ? 8.898 5.192 2.265 1.00 80.62 82 LEU A CA 1
ATOM 611 C C . LEU A 1 82 ? 8.424 4.067 3.187 1.00 80.62 82 LEU A C 1
ATOM 613 O O . LEU A 1 82 ? 8.217 4.278 4.382 1.00 80.62 82 LEU A O 1
ATOM 617 N N . TYR A 1 83 ? 8.257 2.871 2.623 1.00 81.25 83 TYR A N 1
ATOM 618 C CA . TYR A 1 83 ? 7.679 1.737 3.330 1.00 81.25 83 TYR A CA 1
ATOM 619 C C . TYR A 1 83 ? 8.620 1.189 4.408 1.00 81.25 83 TYR A C 1
ATOM 621 O O . TYR A 1 83 ? 9.824 1.073 4.191 1.00 81.25 83 TYR A O 1
ATOM 629 N N . GLY A 1 84 ? 8.069 0.855 5.573 1.00 76.81 84 GLY A N 1
ATOM 630 C CA . GLY A 1 84 ? 8.792 0.306 6.721 1.00 76.81 84 GLY A CA 1
ATOM 631 C C . GLY A 1 84 ? 9.637 1.312 7.507 1.00 76.81 84 GLY A C 1
ATOM 632 O O . GLY A 1 84 ? 10.118 0.955 8.571 1.00 76.81 84 GLY A O 1
ATOM 633 N N . LYS A 1 85 ? 9.824 2.544 7.009 1.00 80.69 85 LYS A N 1
ATOM 634 C CA . LYS A 1 85 ? 10.525 3.621 7.733 1.00 80.69 85 LYS A CA 1
ATOM 635 C C . LYS A 1 85 ? 9.652 4.836 8.016 1.00 80.69 85 LYS A C 1
ATOM 637 O O . LYS A 1 85 ? 9.851 5.504 9.010 1.00 80.69 85 LYS A O 1
ATOM 642 N N . ASN A 1 86 ? 8.757 5.195 7.102 1.00 84.50 86 ASN A N 1
ATOM 643 C CA . ASN A 1 86 ? 7.872 6.354 7.266 1.00 84.50 86 ASN A CA 1
ATOM 644 C C . ASN A 1 86 ? 6.410 5.999 6.996 1.00 84.50 86 ASN A C 1
ATOM 646 O O . ASN A 1 86 ? 5.531 6.842 7.155 1.00 84.50 86 ASN A O 1
ATOM 650 N N . LEU A 1 87 ? 6.152 4.764 6.567 1.00 88.38 87 LEU A N 1
ATOM 651 C CA . LEU A 1 87 ? 4.834 4.251 6.254 1.00 88.38 87 LEU A CA 1
ATOM 652 C C . LEU A 1 87 ? 4.771 2.747 6.532 1.00 88.38 87 LEU A C 1
ATOM 654 O O . LEU A 1 87 ? 5.553 1.983 5.969 1.00 88.38 87 LEU A O 1
ATOM 658 N N . SER A 1 88 ? 3.787 2.321 7.313 1.00 89.75 88 SER A N 1
ATOM 659 C CA . SER A 1 88 ? 3.370 0.926 7.441 1.00 89.75 88 SER A CA 1
ATOM 660 C C . SER A 1 88 ? 1.884 0.811 7.118 1.00 89.75 88 SER A C 1
ATOM 662 O O . SER A 1 88 ? 1.091 1.696 7.451 1.00 89.75 88 SER A O 1
ATOM 664 N N . ILE A 1 89 ? 1.510 -0.272 6.440 1.00 89.38 89 ILE A N 1
ATOM 665 C CA . ILE A 1 89 ? 0.123 -0.597 6.117 1.00 89.38 89 ILE A CA 1
ATOM 666 C C . ILE A 1 89 ? -0.144 -2.004 6.629 1.00 89.38 89 ILE A C 1
ATOM 668 O O . ILE A 1 89 ? 0.503 -2.954 6.200 1.00 89.38 89 ILE A O 1
ATOM 672 N N . GLU A 1 90 ? -1.125 -2.141 7.511 1.00 89.25 90 GLU A N 1
ATOM 673 C CA . GLU A 1 90 ? -1.462 -3.407 8.151 1.00 89.25 90 GLU A CA 1
ATOM 674 C C . GLU A 1 90 ? -2.958 -3.680 8.059 1.00 89.25 90 GLU A C 1
ATOM 676 O O . GLU A 1 90 ? -3.793 -2.849 8.422 1.00 89.25 90 GLU A O 1
ATOM 681 N N . TYR A 1 91 ? -3.309 -4.880 7.602 1.00 85.25 91 TYR A N 1
ATOM 682 C CA . TYR A 1 91 ? -4.687 -5.343 7.640 1.00 85.25 91 TYR A CA 1
ATOM 683 C C . TYR A 1 91 ? -4.984 -5.977 9.002 1.00 85.25 91 TYR A C 1
ATOM 685 O O . TYR A 1 91 ? -4.513 -7.074 9.309 1.00 85.25 91 TYR A O 1
ATOM 693 N N . ALA A 1 92 ? -5.755 -5.271 9.826 1.00 83.25 92 ALA A N 1
ATOM 694 C CA . ALA A 1 92 ? -6.138 -5.702 11.162 1.00 83.25 92 ALA A CA 1
ATOM 695 C C . ALA A 1 92 ? -7.477 -6.462 11.157 1.00 83.25 92 ALA A C 1
ATOM 697 O O . ALA A 1 92 ? -8.262 -6.421 10.204 1.00 83.25 92 ALA A O 1
ATOM 698 N N . ALA A 1 93 ? -7.760 -7.154 12.264 1.00 75.38 93 ALA A N 1
ATOM 699 C CA . ALA A 1 93 ? -9.044 -7.815 12.476 1.00 75.38 93 ALA A CA 1
ATOM 700 C C . ALA A 1 93 ? -10.221 -6.825 12.343 1.00 75.38 93 ALA A C 1
ATOM 702 O O . ALA A 1 93 ? -10.102 -5.647 12.674 1.00 75.38 93 ALA A O 1
ATOM 703 N N . GLY A 1 94 ? -11.371 -7.314 11.866 1.00 75.19 94 GLY A N 1
ATOM 704 C CA . GLY A 1 94 ? -12.573 -6.489 11.705 1.00 75.19 94 GLY A CA 1
ATOM 705 C C . GLY A 1 94 ? -12.604 -5.631 10.436 1.00 75.19 94 GLY A C 1
ATOM 706 O O . GLY A 1 94 ? -13.363 -4.665 10.391 1.00 75.19 94 GLY A O 1
ATOM 707 N N . HIS A 1 95 ? -11.830 -5.995 9.404 1.00 79.00 95 HIS A N 1
ATOM 708 C CA . HIS A 1 95 ? -11.814 -5.310 8.103 1.00 79.00 95 HIS A CA 1
ATOM 709 C C . HIS A 1 95 ? -11.217 -3.897 8.144 1.00 79.00 95 HIS A C 1
ATOM 711 O O . HIS A 1 95 ? -11.528 -3.061 7.297 1.00 79.00 95 HIS A O 1
ATOM 717 N N . VAL A 1 96 ? -10.360 -3.622 9.128 1.00 81.00 96 VAL A N 1
ATOM 718 C CA . VAL A 1 96 ? -9.737 -2.309 9.303 1.00 81.00 96 VAL A CA 1
ATOM 719 C C . VAL A 1 96 ? -8.353 -2.311 8.674 1.00 81.00 96 VAL A C 1
ATOM 721 O O . VAL A 1 96 ? -7.507 -3.137 9.017 1.00 81.00 96 VAL A O 1
ATOM 724 N N . LEU A 1 97 ? -8.111 -1.357 7.780 1.00 86.69 97 LEU A N 1
ATOM 725 C CA . LEU A 1 97 ? -6.781 -1.101 7.249 1.00 86.69 97 LEU A CA 1
ATOM 726 C C . LEU A 1 97 ? -6.112 -0.009 8.083 1.00 86.69 97 LEU A C 1
ATOM 728 O O . LEU A 1 97 ? -6.523 1.151 8.034 1.00 86.69 97 LEU A O 1
ATOM 732 N N . LYS A 1 98 ? -5.101 -0.384 8.861 1.00 90.50 98 LYS A N 1
ATOM 733 C CA . LYS A 1 98 ? -4.310 0.554 9.655 1.00 90.50 98 LYS A CA 1
ATOM 734 C C . LYS A 1 98 ? -3.158 1.080 8.818 1.00 90.50 98 LYS A C 1
ATOM 736 O O . LYS A 1 98 ? -2.443 0.308 8.185 1.00 90.50 98 LYS A O 1
ATOM 741 N N . VAL A 1 99 ? -2.999 2.393 8.816 1.00 90.38 99 VAL A N 1
ATOM 742 C CA . VAL A 1 99 ? -1.965 3.098 8.067 1.00 90.38 99 VAL A CA 1
ATOM 743 C C . VAL A 1 99 ? -1.212 3.972 9.049 1.00 90.38 99 VAL A C 1
ATOM 745 O O . VAL A 1 99 ? -1.715 5.014 9.466 1.00 90.38 99 VAL A O 1
ATOM 748 N N . THR A 1 100 ? -0.017 3.544 9.428 1.00 91.75 100 THR A N 1
ATOM 749 C CA . THR A 1 100 ? 0.870 4.326 10.290 1.00 91.75 100 THR A CA 1
ATOM 750 C C . THR A 1 100 ? 1.817 5.101 9.400 1.00 91.75 100 THR A C 1
ATOM 752 O O . THR A 1 100 ? 2.502 4.497 8.578 1.00 91.75 100 THR A O 1
ATOM 755 N N . ALA A 1 101 ? 1.841 6.425 9.519 1.00 90.88 101 ALA A N 1
ATOM 756 C CA . ALA A 1 101 ? 2.653 7.255 8.645 1.00 90.88 101 ALA A CA 1
ATOM 757 C C . ALA A 1 101 ? 3.256 8.465 9.357 1.00 90.88 101 ALA A C 1
ATOM 759 O O . ALA A 1 101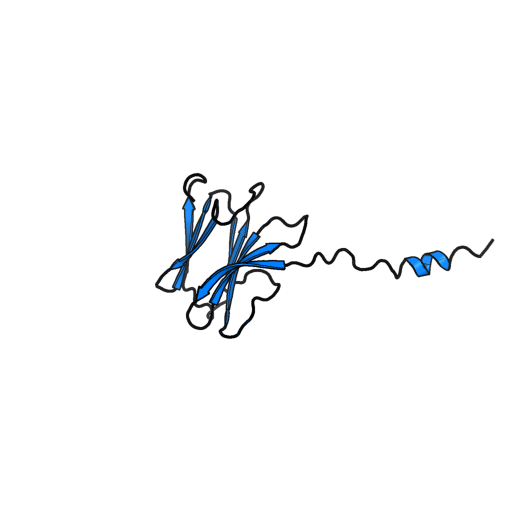 ? 2.621 9.074 10.225 1.00 90.88 101 ALA A O 1
ATOM 760 N N . ALA A 1 102 ? 4.454 8.850 8.924 1.00 89.06 102 ALA A N 1
ATOM 761 C CA . ALA A 1 102 ? 5.088 10.088 9.348 1.00 89.06 102 ALA A CA 1
ATOM 762 C C . ALA A 1 102 ? 4.265 11.318 8.910 1.00 89.06 102 ALA A C 1
ATOM 764 O O . ALA A 1 102 ? 3.461 11.274 7.969 1.00 89.06 102 ALA A O 1
ATOM 765 N N . LYS A 1 103 ? 4.434 12.444 9.611 1.00 86.69 103 LYS A N 1
ATOM 766 C CA . LYS A 1 103 ? 3.640 13.671 9.390 1.00 86.69 103 LYS A CA 1
ATOM 767 C C . LYS A 1 103 ? 3.743 14.234 7.967 1.00 86.69 103 LYS A C 1
ATOM 769 O O . LYS A 1 103 ? 2.767 14.803 7.479 1.00 86.69 103 LYS A O 1
ATOM 774 N N . ASP A 1 104 ? 4.883 14.066 7.313 1.00 86.25 104 ASP A N 1
ATOM 775 C CA . ASP A 1 104 ? 5.197 14.546 5.964 1.00 86.25 104 ASP A CA 1
ATOM 776 C C . ASP A 1 104 ? 4.719 13.610 4.837 1.00 86.25 104 ASP A C 1
ATOM 778 O O . ASP A 1 104 ? 4.787 13.968 3.655 1.00 86.25 104 ASP A O 1
ATOM 782 N N . VAL A 1 105 ? 4.179 12.439 5.188 1.00 87.81 105 VAL A N 1
ATOM 783 C CA . VAL A 1 105 ? 3.565 11.514 4.236 1.00 87.81 105 VAL A CA 1
ATOM 784 C C . VAL A 1 105 ? 2.152 11.983 3.888 1.00 87.81 105 VAL A C 1
ATOM 786 O O . VAL A 1 105 ? 1.283 12.174 4.745 1.00 87.81 105 VAL A O 1
ATOM 789 N N . ASN A 1 106 ? 1.915 12.146 2.591 1.00 89.69 106 ASN A N 1
ATOM 790 C CA . ASN A 1 106 ? 0.595 12.382 2.026 1.00 89.69 106 ASN A CA 1
ATOM 791 C C . ASN A 1 106 ? -0.088 11.035 1.817 1.00 89.69 106 ASN A C 1
ATOM 793 O O . ASN A 1 106 ? 0.548 10.091 1.352 1.00 89.69 106 ASN A O 1
ATOM 797 N N . ILE A 1 107 ? -1.372 10.952 2.165 1.00 89.94 107 ILE A N 1
ATOM 798 C CA . ILE A 1 107 ? -2.182 9.741 2.035 1.00 89.94 107 ILE A CA 1
ATOM 799 C C . ILE A 1 107 ? -3.496 10.126 1.371 1.00 89.94 107 ILE A C 1
ATOM 801 O O . ILE A 1 107 ? -4.224 10.981 1.873 1.00 89.94 107 ILE A O 1
ATOM 805 N N 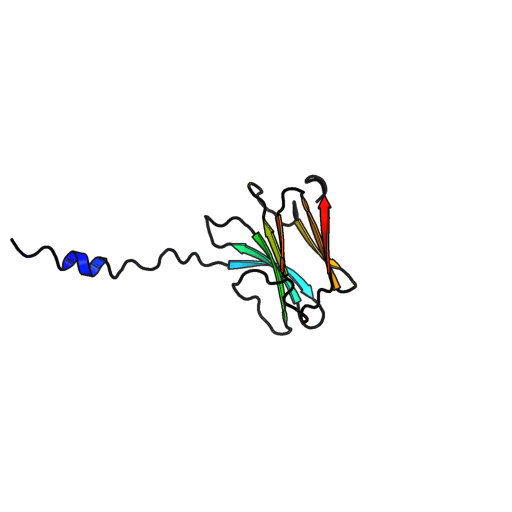. GLU A 1 108 ? -3.808 9.445 0.280 1.00 89.25 108 GLU A N 1
ATOM 806 C CA . GLU A 1 108 ? -5.104 9.462 -0.378 1.00 89.25 108 GLU A CA 1
ATOM 807 C C . GLU A 1 108 ? -5.761 8.095 -0.221 1.00 89.25 108 GLU A C 1
ATOM 809 O O . GLU A 1 108 ? -5.146 7.055 -0.469 1.00 89.25 108 GLU A O 1
ATOM 814 N N . THR A 1 109 ? -7.027 8.100 0.180 1.00 87.00 109 THR A N 1
ATOM 815 C CA . THR A 1 109 ? -7.848 6.898 0.319 1.00 87.00 109 THR A CA 1
ATOM 816 C C . THR A 1 109 ? -8.929 6.894 -0.751 1.00 87.00 109 THR A C 1
ATOM 818 O O . THR A 1 109 ? -9.639 7.884 -0.929 1.00 87.00 109 THR A O 1
ATOM 821 N N . PHE A 1 110 ? -9.088 5.762 -1.415 1.00 82.75 110 PHE A N 1
ATOM 822 C CA . PHE A 1 110 ? -10.054 5.516 -2.469 1.00 82.75 110 PHE A CA 1
ATOM 823 C C . PHE A 1 110 ? -10.980 4.413 -1.968 1.00 82.75 110 PHE A C 1
ATOM 825 O O . PHE A 1 110 ? -10.550 3.294 -1.717 1.00 82.75 110 PHE A O 1
ATOM 832 N N . PHE A 1 111 ? -12.256 4.734 -1.786 1.00 70.88 111 PHE A N 1
ATOM 833 C CA . PHE A 1 111 ? -13.277 3.746 -1.457 1.00 70.88 111 PHE A CA 1
ATOM 834 C C . PHE A 1 111 ? -14.237 3.652 -2.642 1.00 70.88 111 PHE A C 1
ATOM 836 O O . PHE A 1 111 ? -15.259 4.338 -2.642 1.00 70.88 111 PHE A O 1
ATOM 843 N N . PRO A 1 112 ? -13.917 2.868 -3.689 1.00 54.22 112 PRO A N 1
ATOM 844 C CA . PRO A 1 112 ? -14.919 2.501 -4.677 1.00 54.22 112 PRO A CA 1
ATOM 845 C C . PRO A 1 112 ? -16.071 1.811 -3.937 1.00 54.22 112 PRO A C 1
ATOM 847 O O . PRO A 1 112 ? -15.864 0.847 -3.199 1.00 54.22 112 PRO A O 1
ATOM 850 N N . GLU A 1 113 ? -17.269 2.369 -4.063 1.00 52.62 113 GLU A N 1
ATOM 851 C CA . GLU A 1 113 ? -18.443 2.001 -3.278 1.00 52.62 113 GLU A CA 1
ATOM 852 C C . GLU A 1 113 ? -18.674 0.474 -3.174 1.00 52.62 113 GLU A C 1
ATOM 854 O O . GLU A 1 113 ? -18.606 -0.276 -4.148 1.00 52.62 113 GLU A O 1
ATOM 859 N N . SER A 1 114 ? -19.044 0.028 -1.968 1.00 48.44 114 SER A N 1
ATOM 860 C CA . SER A 1 114 ? -19.742 -1.229 -1.622 1.00 48.44 114 SER A CA 1
ATOM 861 C C . SER A 1 114 ? -19.063 -2.601 -1.801 1.00 48.44 114 SER A C 1
ATOM 863 O O . SER A 1 114 ? -19.608 -3.575 -1.280 1.00 48.44 114 SER A O 1
ATOM 865 N N . LYS A 1 115 ? -17.905 -2.735 -2.467 1.00 55.41 115 LYS A N 1
ATOM 866 C CA . LYS A 1 115 ? -17.312 -4.069 -2.759 1.00 55.41 115 LYS A CA 1
ATOM 867 C C . LYS A 1 115 ? -15.962 -4.388 -2.115 1.00 55.41 115 LYS A C 1
ATOM 869 O O . LYS A 1 115 ? -15.446 -5.486 -2.305 1.00 55.41 115 LYS A O 1
ATOM 874 N N . LEU A 1 116 ? -15.383 -3.472 -1.346 1.00 65.44 116 LEU A N 1
ATOM 875 C CA . LEU A 1 116 ? -14.100 -3.725 -0.695 1.00 65.44 116 LEU A CA 1
ATOM 876 C C . LEU A 1 116 ? -14.287 -4.455 0.643 1.00 65.44 116 LEU A C 1
ATOM 878 O O . LEU A 1 116 ? -15.141 -4.060 1.433 1.00 65.44 116 LEU A O 1
ATOM 882 N N . PRO A 1 117 ? -13.445 -5.452 0.974 1.00 66.25 117 PRO A N 1
ATOM 883 C CA . PRO A 1 117 ? -13.439 -6.089 2.291 1.00 66.25 117 PRO A CA 1
ATOM 884 C C . PRO A 1 117 ? -12.790 -5.202 3.365 1.00 66.25 117 PRO A C 1
ATOM 886 O O . PRO A 1 117 ? -12.386 -5.717 4.402 1.00 66.25 117 PRO A O 1
ATOM 889 N N . VAL A 1 118 ? -12.640 -3.899 3.111 1.00 69.44 118 VAL A N 1
ATOM 890 C CA . VAL A 1 118 ? -12.123 -2.903 4.051 1.00 69.44 118 VAL A CA 1
ATOM 891 C C . VAL A 1 118 ? -13.303 -2.038 4.484 1.00 69.44 118 VAL A C 1
ATOM 893 O O . VAL A 1 118 ? -13.852 -1.288 3.682 1.00 69.44 118 VAL A O 1
ATOM 896 N N . SER A 1 119 ? -13.703 -2.159 5.747 1.00 75.00 119 SER A N 1
ATOM 897 C CA . SER A 1 119 ? -14.819 -1.411 6.339 1.00 75.00 119 SER A CA 1
ATOM 898 C C . SER A 1 119 ? -14.415 0.012 6.729 1.00 75.00 119 SER A C 1
ATOM 900 O O . SER A 1 119 ? -15.253 0.914 6.765 1.00 75.00 119 SER A O 1
ATOM 902 N N . ARG A 1 120 ? -13.127 0.213 7.035 1.00 79.75 120 ARG A N 1
ATOM 903 C CA . ARG A 1 120 ? -12.553 1.485 7.477 1.00 79.75 120 ARG A CA 1
ATOM 904 C C . ARG A 1 120 ? -11.046 1.514 7.225 1.00 79.75 120 ARG A C 1
ATOM 906 O O . ARG A 1 120 ? -10.368 0.503 7.395 1.00 79.75 120 ARG A O 1
ATOM 913 N N . VAL A 1 121 ? -10.523 2.694 6.896 1.00 84.19 121 VAL A N 1
ATOM 914 C CA . VAL A 1 121 ? -9.086 2.998 6.963 1.00 84.19 121 VAL A CA 1
ATOM 915 C C . VAL A 1 121 ? -8.832 3.868 8.191 1.00 84.19 121 VAL A C 1
ATOM 917 O O . VAL A 1 121 ? -9.483 4.899 8.360 1.00 84.19 121 VAL A O 1
ATOM 920 N N . GLU A 1 122 ? -7.901 3.457 9.045 1.00 88.06 122 GLU A N 1
ATOM 921 C CA . GLU A 1 122 ? -7.461 4.219 10.215 1.00 88.06 122 GLU A CA 1
ATOM 922 C C . GLU A 1 122 ? -6.052 4.750 9.966 1.00 88.06 122 GLU A C 1
ATOM 924 O O . GLU A 1 122 ? -5.113 3.975 9.799 1.00 88.06 122 GLU A O 1
ATOM 929 N N . ILE A 1 123 ? -5.909 6.077 9.924 1.00 88.69 123 ILE A N 1
ATOM 930 C CA . ILE A 1 123 ? -4.624 6.742 9.699 1.00 88.69 123 ILE A CA 1
ATOM 931 C C . ILE A 1 123 ? -4.061 7.190 11.046 1.00 88.69 123 ILE A C 1
ATOM 933 O O . ILE A 1 123 ? -4.648 8.039 11.718 1.00 88.69 123 ILE A O 1
ATOM 937 N N . ILE A 1 124 ? -2.905 6.647 11.412 1.00 89.75 124 ILE A N 1
ATOM 938 C CA . ILE A 1 124 ? -2.161 6.987 12.621 1.00 89.75 124 ILE A CA 1
ATOM 939 C C . ILE A 1 124 ? -0.960 7.826 12.193 1.00 89.75 124 ILE A C 1
ATOM 941 O O . ILE A 1 124 ? -0.103 7.367 11.439 1.00 89.75 124 ILE A O 1
ATOM 945 N N . ARG A 1 125 ? -0.912 9.080 12.647 1.00 89.94 125 ARG A N 1
ATOM 946 C CA . ARG A 1 125 ? 0.226 9.969 12.401 1.00 89.94 125 ARG A CA 1
ATOM 947 C C . ARG A 1 125 ? 1.211 9.846 13.549 1.00 89.94 125 ARG A C 1
ATOM 949 O O . ARG A 1 125 ? 0.826 10.076 14.692 1.00 89.94 125 ARG A O 1
ATOM 956 N N . VAL A 1 126 ? 2.457 9.536 13.228 1.00 85.94 126 VAL A N 1
ATOM 957 C CA . VAL A 1 126 ? 3.555 9.458 14.198 1.00 85.94 126 VAL A CA 1
ATOM 958 C C . VAL A 1 126 ? 4.672 10.416 13.803 1.00 85.94 126 VAL A C 1
ATOM 960 O O . VAL A 1 126 ? 4.745 10.876 12.656 1.00 85.94 126 VAL A O 1
ATOM 963 N N . ASP A 1 127 ? 5.514 10.770 14.766 1.00 77.75 127 ASP A N 1
ATOM 964 C CA . ASP A 1 127 ? 6.753 11.477 14.467 1.00 77.75 127 ASP A CA 1
ATOM 965 C C . ASP A 1 127 ? 7.727 10.509 13.776 1.00 77.75 127 ASP A C 1
ATOM 967 O O . ASP A 1 127 ? 7.719 9.310 14.041 1.00 77.75 127 ASP A O 1
ATOM 971 N N . SER A 1 128 ? 8.533 11.006 12.832 1.00 59.75 128 SER A N 1
ATOM 972 C CA . SER A 1 128 ? 9.343 10.184 11.908 1.00 59.75 128 SER A CA 1
ATOM 973 C C . SER A 1 128 ? 10.381 9.273 12.582 1.00 59.75 128 SER A C 1
ATOM 975 O O . SER A 1 128 ? 11.059 8.512 11.900 1.00 59.75 128 SER A O 1
ATOM 977 N N . GLU A 1 129 ? 10.552 9.387 13.899 1.00 58.81 129 GLU A N 1
ATOM 978 C CA . GLU A 1 129 ? 11.455 8.568 14.712 1.00 58.81 129 GLU A CA 1
ATOM 979 C C . GLU A 1 129 ? 10.779 7.307 15.292 1.00 58.81 129 GLU A C 1
ATOM 981 O O . GLU A 1 129 ? 11.481 6.459 15.834 1.00 58.81 129 GLU A O 1
ATOM 986 N N . GLU A 1 130 ? 9.451 7.154 15.163 1.00 52.75 130 GLU A N 1
ATOM 987 C CA . GLU A 1 130 ? 8.666 6.072 15.796 1.00 52.75 130 GLU A CA 1
ATOM 988 C C . GLU A 1 130 ? 7.981 5.090 14.819 1.00 52.75 130 GLU A C 1
ATOM 990 O O . GLU A 1 130 ? 7.212 4.235 15.262 1.00 52.75 130 GLU A O 1
ATOM 995 N N . VAL A 1 131 ? 8.214 5.206 13.505 1.00 54.94 131 VAL A N 1
ATOM 996 C CA . VAL A 1 131 ? 7.624 4.298 12.493 1.00 54.94 131 VAL A CA 1
ATOM 997 C C . VAL A 1 131 ? 8.432 3.015 12.340 1.00 54.94 131 VAL A C 1
ATOM 999 O O . VAL A 1 131 ? 9.671 3.113 12.184 1.00 54.94 131 VAL A O 1
#

Secondary structure (DSSP, 8-state):
---SSHHHHHHHTT---TT----EEEEEEEEEETTEEEEEEEEE--TTSPPEEEEEEEETT----SS--SSEEEE-SS-S--BTTTEEEEEETTTEEEEEEETT-EEEE---TT--S-SEEEEEEE-TT--

pLDDT: mean 76.96, std 15.47, range [47.84, 93.75]

Organism: NCBI:txid137584

Sequence (131 aa):
MVVLIPALFLGYFLVPTFFCVSCKNDVISTYNVPNGKLVVFERNCGATSGYAIHASFIEAGGVLPDEAGNIIRAWARGVGVLYGKNLSIEYAAGHVLKVTAAKDVNIETFFPESKLPVSRVEIIRVDSEEV